Protein AF-A0A1W9P8K0-F1 (afdb_monomer_lite)

Radius of gyration: 17.68 Å; chains: 1; bounding box: 48×30×63 Å

pLDDT: mean 82.34, std 16.91, range [30.39, 98.0]

Structure (mmCIF, N/CA/C/O backbone):
data_AF-A0A1W9P8K0-F1
#
_entry.id   AF-A0A1W9P8K0-F1
#
loop_
_atom_site.group_PDB
_atom_site.id
_atom_site.type_symbol
_atom_site.label_atom_id
_atom_site.label_alt_id
_atom_site.label_comp_id
_atom_site.label_asym_id
_atom_site.label_entity_id
_atom_site.label_seq_id
_atom_site.pdbx_PDB_ins_code
_atom_site.Cartn_x
_atom_site.Cartn_y
_atom_site.Cartn_z
_atom_site.occupancy
_atom_site.B_iso_or_equiv
_atom_site.auth_seq_id
_atom_site.auth_comp_id
_atom_site.auth_asym_id
_atom_site.auth_atom_id
_atom_site.pdbx_PDB_model_num
ATOM 1 N N . MET A 1 1 ? -1.499 -8.054 -41.701 1.00 35.78 1 MET A N 1
ATOM 2 C CA . MET A 1 1 ? -2.252 -6.968 -41.041 1.00 35.78 1 MET A CA 1
ATOM 3 C C . MET A 1 1 ? -1.903 -6.996 -39.562 1.00 35.78 1 MET A C 1
ATOM 5 O O . MET A 1 1 ? -2.386 -7.859 -38.845 1.00 35.78 1 MET A O 1
ATOM 9 N N . MET A 1 2 ? -0.953 -6.156 -39.146 1.00 30.39 2 MET A N 1
ATOM 10 C CA . MET A 1 2 ? -0.572 -6.002 -37.741 1.00 30.39 2 MET A CA 1
ATOM 11 C C . MET A 1 2 ? -1.552 -5.022 -37.099 1.00 30.39 2 MET A C 1
ATOM 13 O O . MET A 1 2 ? -1.602 -3.865 -37.504 1.00 30.39 2 MET A O 1
ATOM 17 N N . ASN A 1 3 ? -2.334 -5.490 -36.126 1.00 34.88 3 ASN A N 1
ATOM 18 C CA . ASN A 1 3 ? -3.124 -4.609 -35.275 1.00 34.88 3 ASN A CA 1
ATOM 19 C C . ASN A 1 3 ? -2.162 -3.792 -34.412 1.00 34.88 3 ASN A C 1
ATOM 21 O O . ASN A 1 3 ? -1.546 -4.313 -33.480 1.00 34.88 3 ASN A O 1
ATOM 25 N N . SER A 1 4 ? -2.027 -2.513 -34.751 1.00 32.41 4 SER A N 1
ATOM 26 C CA . SER A 1 4 ? -1.471 -1.494 -33.876 1.00 32.41 4 SER A CA 1
ATOM 27 C C . SER A 1 4 ? -2.344 -1.418 -32.627 1.00 32.41 4 SER A C 1
ATOM 29 O O . SER A 1 4 ? -3.493 -0.979 -32.693 1.00 32.41 4 SER A O 1
ATOM 31 N N . LEU A 1 5 ? -1.813 -1.874 -31.495 1.00 36.78 5 LEU A N 1
ATOM 32 C CA . LEU A 1 5 ? -2.387 -1.591 -30.187 1.00 36.78 5 LEU A CA 1
ATOM 33 C C . LEU A 1 5 ? -2.334 -0.073 -29.992 1.00 36.78 5 LEU A C 1
ATOM 35 O O . LEU A 1 5 ? -1.270 0.490 -29.739 1.00 36.78 5 LEU A O 1
ATOM 39 N N . GLN A 1 6 ? -3.477 0.586 -30.174 1.00 34.09 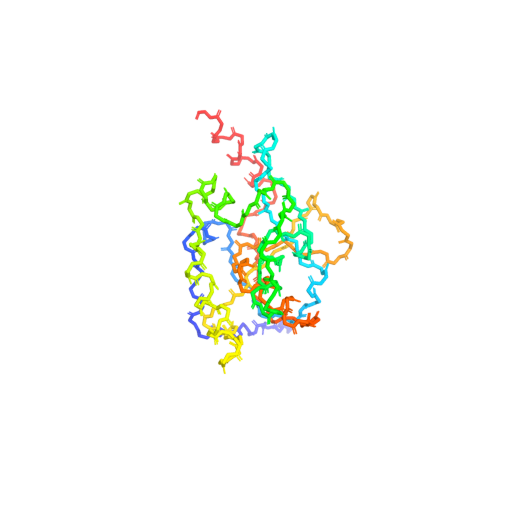6 GLN A N 1
ATOM 40 C CA . GLN A 1 6 ? -3.697 1.944 -29.697 1.00 34.09 6 GLN A CA 1
ATOM 41 C C . GLN A 1 6 ? -3.536 1.915 -28.177 1.00 34.09 6 GLN A C 1
ATOM 43 O O . GLN A 1 6 ? -4.393 1.403 -27.458 1.00 34.09 6 GLN A O 1
ATOM 48 N N . PHE A 1 7 ? -2.408 2.428 -27.696 1.00 37.12 7 PHE A N 1
ATOM 49 C CA . PHE A 1 7 ? -2.293 2.862 -26.316 1.00 37.12 7 PHE A CA 1
ATOM 50 C C . PHE A 1 7 ? -3.250 4.042 -26.159 1.00 37.12 7 PHE A C 1
ATOM 52 O O . PHE A 1 7 ? -3.018 5.114 -26.713 1.00 37.12 7 PHE A O 1
ATOM 59 N N . CYS A 1 8 ? -4.359 3.829 -25.456 1.00 35.19 8 CYS A N 1
ATOM 60 C CA . CYS A 1 8 ? -5.121 4.937 -24.905 1.00 35.19 8 CYS A CA 1
ATOM 61 C C . CYS A 1 8 ? -4.218 5.593 -23.857 1.00 35.19 8 CYS A C 1
ATOM 63 O O . CYS A 1 8 ? -4.071 5.070 -22.754 1.00 35.19 8 CYS A O 1
ATOM 65 N N . GLU A 1 9 ? -3.554 6.685 -24.227 1.00 40.19 9 GLU A N 1
ATOM 66 C CA . GLU A 1 9 ? -2.881 7.562 -23.275 1.00 40.19 9 GLU A CA 1
ATOM 67 C C . GLU A 1 9 ? -3.963 8.170 -22.371 1.00 40.19 9 GLU A C 1
ATOM 69 O O . GLU A 1 9 ? -4.639 9.130 -22.741 1.00 40.19 9 GLU A O 1
ATOM 74 N N . GLU A 1 10 ? -4.196 7.562 -21.203 1.00 49.88 10 GLU A N 1
ATOM 75 C CA . GLU A 1 10 ? -4.979 8.212 -20.153 1.00 49.88 10 GLU A CA 1
ATOM 76 C C . GLU A 1 10 ? -4.226 9.483 -19.717 1.00 49.88 10 GLU A C 1
ATOM 78 O O . GLU A 1 10 ? -3.020 9.426 -19.450 1.00 49.88 10 GLU A O 1
ATOM 83 N N . PRO A 1 11 ? -4.893 10.646 -19.669 1.00 43.72 11 PRO A N 1
ATOM 84 C CA . PRO A 1 11 ? -4.218 11.911 -19.435 1.00 43.72 11 PRO A CA 1
ATOM 85 C C . PRO A 1 11 ? -3.590 11.963 -18.034 1.00 43.72 11 PRO A C 1
ATOM 87 O O . PRO A 1 11 ? -4.268 11.810 -17.023 1.00 43.72 11 PRO A O 1
ATOM 90 N N . GLY A 1 12 ? -2.291 12.275 -17.989 1.00 52.12 12 GLY A N 1
ATOM 91 C CA . GLY A 1 12 ? -1.694 13.072 -16.911 1.00 52.12 12 GLY A CA 1
ATOM 92 C C . GLY A 1 12 ? -1.208 12.359 -15.648 1.00 52.12 12 GLY A C 1
ATOM 93 O O . GLY A 1 12 ? -0.924 13.041 -14.665 1.00 52.12 12 GLY A O 1
ATOM 94 N N . LEU A 1 13 ? -1.063 11.033 -15.629 1.00 67.94 13 LEU A N 1
ATOM 95 C CA . LEU A 1 13 ? -0.509 10.360 -14.453 1.00 67.94 13 LEU A CA 1
ATOM 96 C C . LEU A 1 13 ? 1.021 10.520 -14.371 1.00 67.94 13 LEU A C 1
ATOM 98 O O . LEU A 1 13 ? 1.787 9.722 -14.915 1.00 67.94 13 LEU A O 1
ATOM 102 N N . VAL A 1 14 ? 1.471 11.546 -13.649 1.00 76.88 14 VAL A N 1
ATOM 103 C CA . VAL A 1 14 ? 2.891 11.746 -13.341 1.00 76.88 14 VAL A CA 1
ATOM 104 C C . VAL A 1 14 ? 3.289 10.821 -12.194 1.00 76.88 14 VAL A C 1
ATOM 106 O O . VAL A 1 14 ? 2.796 10.943 -11.073 1.00 76.88 14 VAL A O 1
ATOM 109 N N . LEU A 1 15 ? 4.195 9.880 -12.467 1.00 87.12 15 LEU A N 1
ATOM 110 C CA . LEU A 1 15 ? 4.777 9.053 -11.414 1.00 87.12 15 LEU A CA 1
ATOM 111 C C . LEU A 1 15 ? 5.633 9.913 -10.476 1.00 87.12 15 LEU A C 1
ATOM 113 O O . LEU A 1 15 ? 6.416 10.729 -10.968 1.00 87.12 15 LEU A O 1
ATOM 117 N N . PRO A 1 16 ? 5.568 9.679 -9.152 1.00 86.44 16 PRO A N 1
ATOM 118 C CA . PRO A 1 16 ? 6.518 10.260 -8.217 1.00 86.44 16 PRO A CA 1
ATOM 119 C C . PRO A 1 16 ? 7.964 10.048 -8.675 1.00 86.44 16 PRO A C 1
ATOM 121 O O . PRO A 1 16 ? 8.318 8.968 -9.159 1.00 86.44 16 PRO A O 1
ATOM 124 N N . GLU A 1 17 ? 8.811 11.061 -8.495 1.00 87.56 17 GLU A N 1
ATOM 125 C CA . GLU A 1 17 ? 10.186 11.061 -9.008 1.00 87.56 1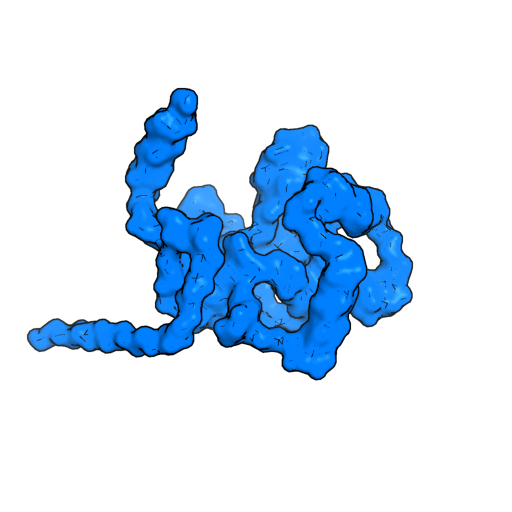7 GLU A CA 1
ATOM 126 C C . GLU A 1 17 ? 10.970 9.818 -8.557 1.00 87.56 17 GLU A C 1
ATOM 128 O O . GLU A 1 17 ? 11.598 9.147 -9.379 1.00 87.56 17 GLU A O 1
ATOM 133 N N . PHE A 1 18 ? 10.824 9.432 -7.285 1.00 87.62 18 PHE A N 1
ATOM 134 C CA . PHE A 1 18 ? 11.474 8.254 -6.704 1.00 87.62 18 PHE A CA 1
ATOM 135 C C . PHE A 1 18 ? 11.067 6.919 -7.352 1.00 87.62 18 PHE A C 1
ATOM 137 O O . PHE A 1 18 ? 11.799 5.939 -7.237 1.00 87.62 18 PHE A O 1
ATOM 144 N N . LEU A 1 19 ? 9.919 6.865 -8.036 1.00 90.69 19 LEU A N 1
ATOM 145 C CA . LEU A 1 19 ? 9.473 5.703 -8.813 1.00 90.69 19 LEU A CA 1
ATOM 146 C C . LEU A 1 19 ? 9.879 5.806 -10.280 1.00 90.69 19 LEU A C 1
ATOM 148 O O . LEU A 1 19 ? 10.160 4.793 -10.921 1.00 90.69 19 LEU A O 1
ATOM 152 N N . SER A 1 20 ? 9.915 7.024 -10.816 1.00 90.31 20 SER A N 1
ATOM 153 C CA . SER A 1 20 ? 10.147 7.286 -12.235 1.00 90.31 20 SER A CA 1
ATOM 154 C C . SER A 1 20 ? 11.518 6.812 -12.734 1.00 90.31 20 SER A C 1
ATOM 156 O O . SER A 1 20 ? 11.666 6.522 -13.921 1.00 90.31 20 SER A O 1
ATOM 158 N N . SER A 1 21 ? 12.518 6.687 -11.861 1.00 87.50 21 SER A N 1
ATOM 159 C CA . SER A 1 21 ? 13.857 6.204 -12.222 1.00 87.50 21 SER A CA 1
ATOM 160 C C . SER A 1 21 ? 13.871 4.720 -12.615 1.00 87.50 21 SER A C 1
ATOM 162 O O . SER A 1 21 ? 14.575 4.334 -13.550 1.00 87.50 21 SER A O 1
ATOM 164 N N . ASP A 1 22 ? 13.057 3.900 -11.949 1.00 88.94 22 ASP A N 1
ATOM 165 C CA . ASP A 1 22 ? 13.048 2.442 -12.103 1.00 88.94 22 ASP A CA 1
ATOM 166 C C . ASP A 1 22 ? 11.810 1.916 -12.838 1.00 88.94 22 ASP A C 1
ATOM 168 O O . ASP A 1 22 ? 11.853 0.824 -13.423 1.00 88.94 22 ASP A O 1
ATOM 172 N N . PHE A 1 23 ? 10.716 2.679 -12.828 1.00 93.94 23 PHE A N 1
ATOM 173 C CA . PHE A 1 23 ? 9.406 2.233 -13.281 1.00 93.94 23 PHE A CA 1
ATOM 174 C C . PHE A 1 23 ? 8.776 3.144 -14.332 1.00 93.94 23 PHE A C 1
ATOM 176 O O . PHE A 1 23 ? 9.040 4.343 -14.403 1.00 93.94 23 PHE A O 1
ATOM 183 N N . TYR A 1 24 ? 7.892 2.552 -15.130 1.00 93.38 24 TYR A N 1
ATOM 184 C CA . TYR A 1 24 ? 6.870 3.256 -15.897 1.00 93.38 24 TYR A CA 1
ATOM 185 C C . TYR A 1 24 ? 5.484 2.728 -15.511 1.00 93.38 24 TYR A C 1
ATOM 187 O O . TYR A 1 24 ? 5.345 1.589 -15.051 1.00 93.38 24 TYR A O 1
ATOM 195 N N . PHE A 1 25 ? 4.472 3.577 -15.670 1.00 93.94 25 PHE A N 1
ATOM 196 C CA . PHE A 1 25 ? 3.079 3.216 -15.444 1.00 93.94 25 PHE A CA 1
ATOM 197 C C . PHE A 1 25 ? 2.558 2.390 -16.623 1.00 93.94 25 PHE A C 1
ATOM 199 O O . PHE A 1 25 ? 2.833 2.719 -17.772 1.00 93.94 25 PHE A O 1
ATOM 206 N N . ASP A 1 26 ? 1.830 1.316 -16.329 1.00 93.88 26 ASP A N 1
ATOM 207 C CA . ASP A 1 26 ? 1.230 0.428 -17.329 1.00 93.88 26 ASP A CA 1
ATOM 208 C C . ASP A 1 26 ? -0.270 0.703 -17.471 1.00 93.88 26 ASP A C 1
ATOM 210 O O . ASP A 1 26 ? -0.740 1.072 -18.539 1.00 93.88 26 ASP A O 1
ATOM 214 N N . GLN A 1 27 ? -1.030 0.510 -16.390 1.00 94.38 27 GLN A N 1
ATOM 215 C CA . GLN A 1 27 ? -2.493 0.596 -16.402 1.00 94.38 27 GLN A CA 1
ATOM 216 C C . GLN A 1 27 ? -3.071 0.581 -14.985 1.00 94.38 27 GLN A C 1
ATOM 218 O O . GLN A 1 27 ? -2.413 0.147 -14.034 1.00 94.38 27 GLN A O 1
ATOM 223 N N . PHE A 1 28 ? -4.344 0.952 -14.858 1.00 96.31 28 PHE A N 1
ATOM 224 C CA . PHE A 1 28 ? -5.121 0.719 -13.647 1.00 96.31 28 PHE A CA 1
ATOM 225 C C . PHE A 1 28 ? -5.836 -0.628 -13.670 1.00 96.31 28 PHE A C 1
ATOM 227 O O . PHE A 1 28 ? -6.549 -0.943 -14.619 1.00 96.31 28 PHE A O 1
ATOM 234 N N . ILE A 1 29 ? -5.744 -1.385 -12.577 1.00 96.44 29 ILE A N 1
ATOM 235 C CA . ILE A 1 29 ? -6.521 -2.619 -12.396 1.00 96.44 29 ILE A CA 1
ATOM 236 C C . ILE A 1 29 ? -7.136 -2.686 -11.001 1.00 96.44 29 ILE A C 1
ATOM 238 O O . ILE A 1 29 ? -6.668 -2.043 -10.065 1.00 96.44 29 ILE A O 1
ATOM 242 N N . THR A 1 30 ? -8.163 -3.516 -10.842 1.00 97.62 30 THR A N 1
ATOM 243 C CA . THR A 1 30 ? -8.703 -3.868 -9.526 1.00 97.62 30 THR A CA 1
ATOM 244 C C . THR A 1 30 ? -8.038 -5.142 -9.013 1.00 97.62 30 THR A C 1
ATOM 246 O O . THR A 1 30 ? -8.019 -6.160 -9.703 1.00 97.62 30 THR A O 1
ATOM 249 N N . VAL A 1 31 ? -7.522 -5.106 -7.785 1.00 96.56 31 VAL A N 1
ATOM 250 C CA . VAL A 1 31 ? -6.851 -6.242 -7.131 1.00 96.56 31 VAL A CA 1
ATOM 251 C C . VAL A 1 31 ? -7.457 -6.533 -5.767 1.00 96.56 31 VAL A C 1
ATOM 253 O O . VAL A 1 31 ? -7.958 -5.628 -5.103 1.00 96.56 31 VAL A O 1
ATOM 256 N N . ASN A 1 32 ? -7.375 -7.790 -5.323 1.00 97.38 32 ASN A N 1
ATOM 257 C CA . ASN A 1 32 ? -7.710 -8.140 -3.945 1.00 97.38 32 ASN A CA 1
ATOM 258 C C . ASN A 1 32 ? -6.645 -7.575 -2.996 1.00 97.38 32 ASN A C 1
ATOM 260 O O . ASN A 1 32 ? -5.450 -7.809 -3.196 1.00 97.38 32 ASN A O 1
ATOM 264 N N . ILE A 1 33 ? -7.076 -6.907 -1.926 1.00 97.31 33 ILE A N 1
ATOM 265 C CA . ILE A 1 33 ? -6.178 -6.313 -0.923 1.00 97.31 33 ILE A CA 1
ATOM 266 C C . ILE A 1 33 ? -5.288 -7.377 -0.257 1.00 97.31 33 ILE A C 1
ATOM 268 O O . ILE A 1 33 ? -4.124 -7.119 0.032 1.00 97.31 33 ILE A O 1
ATOM 272 N N . GLU A 1 34 ? -5.777 -8.610 -0.095 1.00 94.81 34 GLU A N 1
ATOM 273 C CA . GLU A 1 34 ? -5.003 -9.745 0.446 1.00 94.81 34 GLU A CA 1
ATOM 274 C C . GLU A 1 34 ? -3.735 -10.085 -0.355 1.00 94.81 34 GLU A C 1
ATOM 276 O O . GLU A 1 34 ? -2.821 -10.729 0.161 1.00 94.81 34 GLU A O 1
ATOM 281 N N . LYS A 1 35 ? -3.682 -9.680 -1.629 1.00 95.25 35 LYS A N 1
ATOM 282 C CA . LYS A 1 35 ? -2.539 -9.907 -2.515 1.00 95.25 35 LYS A CA 1
ATOM 283 C C . LYS A 1 35 ? -1.533 -8.760 -2.476 1.00 95.25 35 LYS A C 1
ATOM 285 O O . LYS A 1 35 ? -0.509 -8.860 -3.149 1.00 95.25 35 LYS A O 1
ATOM 290 N N . LEU A 1 36 ? -1.802 -7.699 -1.714 1.00 96.69 36 LEU A N 1
ATOM 291 C CA . LEU A 1 36 ? -0.949 -6.521 -1.612 1.00 96.69 36 LEU A CA 1
ATOM 292 C C . LEU A 1 36 ? -0.006 -6.623 -0.413 1.00 96.69 36 LEU A C 1
ATOM 294 O O . LEU A 1 36 ? -0.427 -6.814 0.731 1.00 96.69 36 LEU A O 1
ATOM 298 N N . TYR A 1 37 ? 1.286 -6.487 -0.701 1.00 95.50 37 TYR A N 1
ATOM 299 C CA . TYR A 1 37 ? 2.371 -6.617 0.262 1.00 95.50 37 TYR A CA 1
ATOM 300 C C . TYR A 1 37 ? 3.151 -5.315 0.365 1.00 95.50 37 TYR A C 1
ATOM 302 O O . TYR A 1 37 ? 3.517 -4.708 -0.636 1.00 95.50 37 TYR A O 1
ATOM 310 N N . VAL A 1 38 ? 3.446 -4.913 1.592 1.00 92.88 38 VAL A N 1
ATOM 311 C CA . VAL A 1 38 ? 4.144 -3.671 1.915 1.00 92.88 38 VAL A CA 1
ATOM 312 C C . VAL A 1 38 ? 5.526 -4.000 2.454 1.00 92.88 38 VAL A C 1
ATOM 314 O O . VAL A 1 38 ? 5.653 -4.848 3.337 1.00 92.88 38 VAL A O 1
ATOM 317 N N . GLY A 1 39 ? 6.552 -3.338 1.919 1.00 89.88 39 GLY A N 1
ATOM 318 C CA . GLY A 1 39 ? 7.903 -3.383 2.468 1.00 89.88 39 GLY A CA 1
ATOM 319 C C . GLY A 1 39 ? 8.021 -2.472 3.689 1.00 89.88 39 GLY A C 1
ATOM 320 O O . GLY A 1 39 ? 7.765 -1.279 3.585 1.00 89.88 39 GLY A O 1
ATOM 321 N N . LEU A 1 40 ? 8.421 -3.023 4.832 1.00 84.62 40 LEU A N 1
ATOM 322 C CA . LEU A 1 40 ? 8.679 -2.300 6.077 1.00 84.62 40 LEU A CA 1
ATOM 323 C C . LEU A 1 40 ? 10.109 -2.551 6.540 1.00 84.62 40 LEU A C 1
ATOM 325 O O . LEU A 1 40 ? 10.623 -3.661 6.402 1.00 84.62 40 LEU A O 1
ATOM 329 N N . LEU A 1 41 ? 10.741 -1.534 7.120 1.00 82.44 41 LEU A N 1
ATOM 330 C CA . LEU A 1 41 ? 12.044 -1.691 7.748 1.00 82.44 41 LEU A CA 1
ATOM 331 C C . LEU A 1 41 ? 11.880 -2.420 9.087 1.00 82.44 41 LEU A C 1
ATOM 333 O O . LEU A 1 41 ? 11.151 -1.970 9.967 1.00 82.44 41 LEU A O 1
ATOM 337 N N . SER A 1 42 ? 12.541 -3.562 9.226 1.00 78.81 42 SER A N 1
ATOM 338 C CA . SER A 1 42 ? 12.572 -4.340 10.460 1.00 78.81 42 SER A CA 1
ATOM 339 C C . SER A 1 42 ? 13.285 -3.570 11.568 1.00 78.81 42 SER A C 1
ATOM 341 O O . SER A 1 42 ? 14.435 -3.161 11.403 1.00 78.81 42 SER A O 1
ATOM 343 N N . ALA A 1 43 ? 12.629 -3.424 12.719 1.00 71.88 43 ALA A N 1
ATOM 344 C CA . ALA A 1 43 ? 13.222 -2.783 13.889 1.00 71.88 43 ALA A CA 1
ATOM 345 C C . ALA A 1 43 ? 14.388 -3.590 14.491 1.00 71.88 43 ALA A C 1
ATOM 347 O O . ALA A 1 43 ? 15.247 -3.006 15.143 1.00 71.88 43 ALA A O 1
ATOM 348 N N . SER A 1 44 ? 14.429 -4.914 14.286 1.00 76.62 44 SER A N 1
ATOM 349 C CA . SER A 1 44 ? 15.441 -5.782 14.900 1.00 76.62 44 SER A CA 1
ATOM 350 C C . SER A 1 44 ? 16.747 -5.851 14.112 1.00 76.62 44 SER A C 1
ATOM 352 O O . SER A 1 44 ? 17.811 -5.953 14.711 1.00 76.62 44 SER A O 1
ATOM 354 N N . ASP A 1 45 ? 16.680 -5.843 12.778 1.00 79.31 45 ASP A N 1
ATOM 355 C CA . ASP A 1 45 ? 17.852 -6.081 11.921 1.00 79.31 45 ASP A CA 1
ATOM 356 C C . ASP A 1 45 ? 17.999 -5.096 10.752 1.00 79.31 45 ASP A C 1
ATOM 358 O O . ASP A 1 45 ? 18.883 -5.273 9.913 1.00 79.31 45 ASP A O 1
ATOM 362 N N . GLY A 1 46 ? 17.149 -4.066 10.674 1.00 77.81 46 GLY A N 1
ATOM 363 C CA . GLY A 1 46 ? 17.228 -3.017 9.654 1.00 77.81 46 GLY A CA 1
ATOM 364 C C . GLY A 1 46 ? 16.982 -3.508 8.226 1.00 77.81 46 GLY A C 1
ATOM 365 O O . GLY A 1 46 ? 17.253 -2.784 7.269 1.00 77.81 46 GLY A O 1
ATOM 366 N N . LYS A 1 47 ? 16.492 -4.739 8.038 1.00 85.06 47 LYS A N 1
ATOM 367 C CA . LYS A 1 47 ? 16.189 -5.277 6.708 1.00 85.06 47 LYS A CA 1
ATOM 368 C C . LYS A 1 47 ? 14.759 -4.965 6.306 1.00 85.06 47 LYS A C 1
ATOM 370 O O . LYS A 1 47 ? 13.855 -4.924 7.135 1.00 85.06 47 LYS A O 1
ATOM 375 N N . VAL A 1 48 ? 14.534 -4.802 5.004 1.00 85.50 48 VAL A N 1
ATOM 376 C CA . VAL A 1 48 ? 13.178 -4.645 4.468 1.00 85.50 48 VAL A CA 1
ATOM 377 C C . VAL A 1 48 ? 12.465 -5.996 4.479 1.00 85.50 48 VAL A C 1
ATOM 379 O O . VAL A 1 48 ? 12.847 -6.921 3.759 1.00 85.50 48 VAL A O 1
ATOM 382 N N . MET A 1 49 ? 11.397 -6.091 5.263 1.00 86.62 49 MET A N 1
ATOM 383 C CA . MET A 1 49 ? 10.478 -7.221 5.298 1.00 86.62 49 MET A CA 1
ATOM 384 C C . MET A 1 49 ? 9.207 -6.871 4.545 1.00 86.62 49 MET A C 1
ATOM 386 O O . MET A 1 49 ? 8.648 -5.797 4.729 1.00 86.62 49 MET A O 1
ATOM 390 N N . TYR A 1 50 ? 8.717 -7.790 3.720 1.00 89.88 50 TYR A N 1
ATOM 391 C CA . TYR A 1 50 ? 7.465 -7.579 3.008 1.00 89.88 50 TYR A CA 1
ATOM 392 C C . TYR A 1 50 ? 6.338 -8.365 3.661 1.00 89.88 50 TYR A C 1
ATOM 394 O O . TYR A 1 50 ? 6.399 -9.596 3.723 1.00 89.88 50 TYR A O 1
ATOM 402 N N . LEU A 1 51 ? 5.298 -7.661 4.092 1.00 91.06 51 LEU A N 1
ATOM 403 C CA . LEU A 1 51 ? 4.180 -8.229 4.838 1.00 91.06 51 LEU A CA 1
ATOM 404 C C . LEU A 1 51 ? 2.843 -7.885 4.167 1.00 91.06 51 LEU A C 1
ATOM 406 O O . LEU A 1 51 ? 2.733 -6.823 3.554 1.00 91.06 51 LEU A O 1
ATOM 410 N N . PRO A 1 52 ? 1.812 -8.744 4.286 1.00 93.06 52 PRO A N 1
ATOM 411 C CA . PRO A 1 52 ? 0.450 -8.371 3.915 1.00 93.06 52 PRO A CA 1
ATOM 412 C C . PRO A 1 52 ? 0.015 -7.121 4.682 1.00 93.06 52 PRO A C 1
ATOM 414 O O . PRO A 1 52 ? 0.339 -7.005 5.867 1.00 93.06 52 PRO A O 1
ATOM 417 N N . ILE A 1 53 ? -0.771 -6.237 4.057 1.00 92.69 53 ILE A N 1
ATOM 418 C CA . ILE A 1 53 ? -1.183 -4.966 4.684 1.00 92.69 53 ILE A CA 1
ATOM 419 C C . ILE A 1 53 ? -1.813 -5.151 6.074 1.00 92.69 53 ILE A C 1
ATOM 421 O O . ILE A 1 53 ? -1.502 -4.400 6.995 1.00 92.69 53 ILE A O 1
ATOM 425 N N . PHE A 1 54 ? -2.613 -6.202 6.269 1.00 90.56 54 PHE A N 1
ATOM 426 C CA . PHE A 1 54 ? -3.293 -6.505 7.535 1.00 90.56 54 PHE A CA 1
ATOM 427 C C . PHE A 1 54 ? -2.353 -6.818 8.709 1.00 90.56 54 PHE A C 1
ATOM 429 O O . PHE A 1 54 ? -2.806 -6.901 9.845 1.00 90.56 54 PHE A O 1
ATOM 436 N N . LYS A 1 55 ? -1.063 -7.042 8.436 1.00 88.69 55 LYS A N 1
ATOM 437 C CA . LYS A 1 55 ? -0.016 -7.290 9.437 1.00 88.69 55 LYS A CA 1
ATOM 438 C C . LYS A 1 55 ? 0.907 -6.083 9.626 1.00 88.69 55 LYS A C 1
ATOM 440 O O . LYS A 1 55 ? 1.986 -6.222 10.194 1.00 88.69 55 LYS A O 1
ATOM 445 N N . THR A 1 56 ? 0.545 -4.927 9.071 1.00 88.00 56 THR A N 1
ATOM 446 C CA . THR A 1 56 ? 1.382 -3.724 9.116 1.00 88.00 56 THR A CA 1
ATOM 447 C C . THR A 1 56 ? 0.955 -2.790 10.239 1.00 88.00 56 THR A C 1
ATOM 449 O O . THR A 1 56 ? -0.231 -2.748 10.583 1.00 88.00 56 THR A O 1
ATOM 452 N N . PRO A 1 57 ? 1.883 -1.963 10.754 1.00 86.69 57 PRO A N 1
ATOM 453 C CA . PRO A 1 57 ? 1.533 -0.977 11.754 1.00 86.69 57 PRO A CA 1
ATOM 454 C C . PRO A 1 57 ? 0.460 0.018 11.330 1.00 86.69 57 PRO A C 1
ATOM 456 O O . PRO A 1 57 ? -0.455 0.315 12.094 1.00 86.69 57 PRO A O 1
ATOM 459 N N . HIS A 1 58 ? 0.530 0.451 10.074 1.00 89.50 58 HIS A N 1
ATOM 460 C CA . HIS A 1 58 ? -0.429 1.363 9.469 1.00 89.50 58 HIS A CA 1
ATOM 461 C C . HIS A 1 58 ? -1.867 0.838 9.539 1.00 89.50 58 HIS A C 1
ATOM 463 O O . HIS A 1 58 ? -2.779 1.586 9.878 1.00 89.50 58 HIS A O 1
ATOM 469 N N . TYR A 1 59 ? -2.079 -0.450 9.244 1.00 92.06 59 TYR A N 1
ATOM 470 C CA . TYR A 1 59 ? -3.412 -1.054 9.287 1.00 92.06 59 TYR A CA 1
ATOM 471 C C . TYR A 1 59 ? -3.972 -1.099 10.708 1.00 92.06 59 TYR A C 1
ATOM 473 O O . TYR A 1 59 ? -5.133 -0.758 10.915 1.00 92.06 59 TYR A O 1
ATOM 481 N N . HIS A 1 60 ? -3.158 -1.505 11.686 1.00 88.31 60 HIS A N 1
ATOM 482 C CA . HIS A 1 60 ? -3.598 -1.561 13.080 1.00 88.31 60 HIS A CA 1
ATOM 483 C C . HIS A 1 60 ? -3.950 -0.176 13.618 1.00 88.31 60 HIS A C 1
ATOM 485 O O . HIS A 1 60 ? -4.987 -0.024 14.261 1.00 88.31 60 HIS A O 1
ATOM 491 N N . PHE A 1 61 ? -3.135 0.829 13.295 1.00 89.00 61 PHE A N 1
ATOM 492 C CA . PHE A 1 61 ? -3.426 2.212 13.646 1.00 89.00 61 PHE A CA 1
ATOM 493 C C . PHE A 1 61 ? -4.748 2.687 13.027 1.00 89.00 61 PHE A C 1
ATOM 495 O O . PHE A 1 61 ? -5.654 3.082 13.757 1.00 89.00 61 PHE A O 1
ATOM 502 N N . ALA A 1 62 ? -4.899 2.557 11.703 1.00 91.88 62 ALA A N 1
ATOM 503 C CA . ALA A 1 62 ? -6.114 2.975 11.005 1.00 91.88 62 ALA A CA 1
ATOM 504 C C . ALA A 1 62 ? -7.361 2.254 11.538 1.00 91.88 62 ALA A C 1
ATOM 506 O O . ALA A 1 62 ? -8.392 2.881 11.768 1.00 91.88 62 ALA A O 1
ATOM 507 N N . LYS A 1 63 ? -7.264 0.945 11.798 1.00 92.00 63 LYS A N 1
ATOM 508 C CA . LYS A 1 63 ? -8.366 0.158 12.357 1.00 92.00 63 LYS A CA 1
ATOM 509 C C . LYS A 1 63 ? -8.794 0.667 13.731 1.00 92.00 63 LYS A C 1
ATOM 511 O O . LYS A 1 63 ? -9.991 0.831 13.942 1.00 92.00 63 LYS A O 1
ATOM 516 N N . ASN A 1 64 ? -7.843 0.930 14.627 1.00 87.88 64 ASN A N 1
ATOM 517 C CA . ASN A 1 64 ? -8.138 1.431 15.970 1.00 87.88 64 ASN A CA 1
ATOM 518 C C . ASN A 1 64 ? -8.765 2.830 15.924 1.00 87.88 64 ASN A C 1
ATOM 520 O O . ASN A 1 64 ? -9.772 3.057 16.594 1.00 87.88 64 ASN A O 1
ATOM 524 N N . ALA A 1 65 ? -8.219 3.723 15.091 1.00 88.25 65 ALA A N 1
ATOM 525 C CA . ALA A 1 65 ? -8.755 5.067 14.886 1.00 88.25 65 ALA A CA 1
ATOM 526 C C . ALA A 1 65 ? -10.204 5.031 14.366 1.00 88.25 65 ALA A C 1
ATOM 528 O O . ALA A 1 65 ? -11.069 5.727 14.891 1.00 88.25 65 ALA A O 1
ATOM 529 N N . ILE A 1 66 ? -10.500 4.159 13.396 1.00 90.44 66 ILE A N 1
ATOM 530 C CA . ILE A 1 66 ? -11.853 3.996 12.840 1.00 90.44 66 ILE A CA 1
ATOM 531 C C . ILE A 1 66 ? -12.822 3.394 13.868 1.00 90.44 66 ILE A C 1
ATOM 533 O O . ILE A 1 66 ? -13.978 3.810 13.937 1.00 90.44 66 ILE A O 1
ATOM 537 N N . SER A 1 67 ? -12.383 2.411 14.659 1.00 86.50 67 SER A N 1
ATOM 538 C CA . SER A 1 67 ? -13.247 1.719 15.623 1.00 86.50 67 SER A CA 1
ATOM 539 C C . SER A 1 67 ? -13.391 2.436 16.971 1.00 86.50 67 SER A C 1
ATOM 541 O O . SER A 1 67 ? -14.054 1.900 17.856 1.00 86.50 67 SER A O 1
ATOM 543 N N . GLY A 1 68 ? -12.744 3.593 17.168 1.00 74.06 68 GLY A N 1
ATOM 544 C CA . GLY A 1 68 ? -12.707 4.301 18.455 1.00 74.06 68 GLY A CA 1
ATOM 545 C C . GLY A 1 68 ? -11.986 3.526 19.567 1.00 74.06 68 GLY A C 1
ATOM 546 O O . GLY A 1 68 ? -12.247 3.744 20.748 1.00 74.06 68 GLY A O 1
ATOM 547 N N . GLY A 1 69 ? -11.120 2.577 19.197 1.00 65.50 69 GLY A N 1
ATOM 548 C CA . GLY A 1 69 ? -10.359 1.765 20.145 1.00 65.50 69 GLY A CA 1
ATOM 549 C C . GLY A 1 69 ? -9.096 2.486 20.612 1.00 65.50 69 GLY A C 1
ATOM 550 O O . GLY A 1 69 ? -8.507 3.263 19.865 1.00 65.50 69 GLY A O 1
ATOM 551 N N . ALA A 1 70 ? -8.641 2.198 21.833 1.00 58.72 70 ALA A N 1
ATOM 552 C CA . ALA A 1 70 ? -7.348 2.691 22.300 1.00 58.72 70 ALA A CA 1
ATOM 553 C C . ALA A 1 70 ? -6.211 2.136 21.422 1.00 58.72 70 ALA A C 1
ATOM 555 O O . ALA A 1 70 ? -6.214 0.956 21.056 1.00 58.72 70 ALA A O 1
ATOM 556 N N . ALA A 1 71 ? -5.229 2.979 21.094 1.00 57.81 71 ALA A N 1
ATOM 557 C CA . ALA A 1 71 ? -4.033 2.559 20.375 1.00 57.81 71 ALA A CA 1
ATOM 558 C C . ALA A 1 71 ? -3.252 1.538 21.223 1.00 57.81 71 ALA A C 1
ATOM 560 O O . ALA A 1 71 ? -2.635 1.885 22.225 1.00 57.81 71 ALA A O 1
ATOM 561 N N . GLY A 1 72 ? -3.333 0.261 20.851 1.00 57.16 72 GLY A N 1
ATOM 562 C CA . GLY A 1 72 ? -2.554 -0.814 21.463 1.00 57.16 72 GLY A CA 1
ATOM 563 C C . GLY A 1 72 ? -1.169 -0.973 20.827 1.00 57.16 72 GLY A C 1
ATOM 564 O O . GLY A 1 72 ? -0.905 -0.372 19.781 1.00 57.16 72 GLY A O 1
ATOM 565 N N . PRO A 1 73 ? -0.303 -1.822 21.411 1.00 56.75 73 PRO A N 1
ATOM 566 C CA . PRO A 1 73 ? 0.987 -2.151 20.826 1.00 56.75 73 PRO A CA 1
ATOM 567 C C . PRO A 1 73 ? 0.799 -2.690 19.409 1.00 56.75 73 PRO A C 1
ATOM 569 O O . PRO A 1 73 ? -0.069 -3.522 19.125 1.00 56.75 73 PRO A O 1
ATOM 572 N N . ILE A 1 74 ? 1.630 -2.187 18.512 1.00 65.94 74 ILE A N 1
ATOM 573 C CA . ILE A 1 74 ? 1.604 -2.499 17.095 1.00 65.94 74 ILE A CA 1
ATOM 574 C C . ILE A 1 74 ? 2.794 -3.422 16.80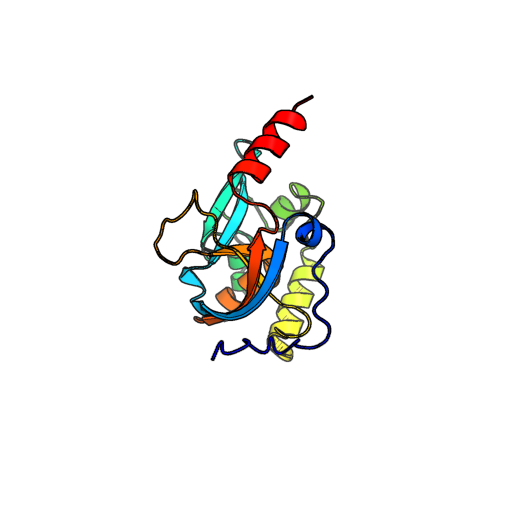7 1.00 65.94 74 ILE A C 1
ATOM 576 O O . ILE A 1 74 ? 3.775 -3.389 17.534 1.00 65.94 74 ILE A O 1
ATOM 580 N N . THR A 1 75 ? 2.739 -4.306 15.807 1.00 60.84 75 THR A N 1
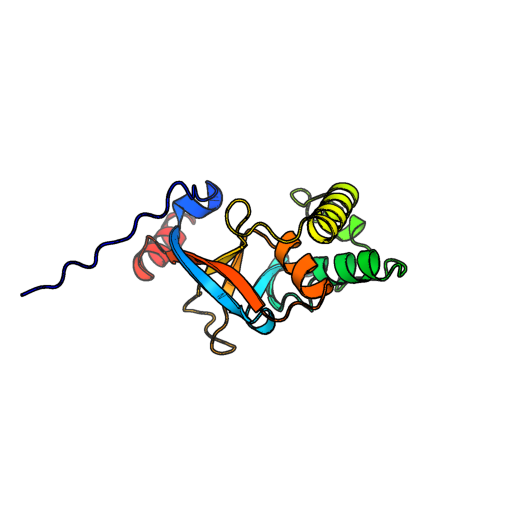ATOM 581 C CA . THR A 1 75 ? 3.784 -5.329 15.589 1.00 60.84 75 THR A CA 1
ATOM 582 C C . THR A 1 75 ? 5.209 -4.747 15.612 1.00 60.84 75 THR A C 1
ATOM 584 O O . THR A 1 75 ? 5.641 -4.130 14.642 1.00 60.84 75 THR A O 1
ATOM 587 N N . GLY A 1 76 ? 5.932 -4.970 16.717 1.00 59.00 76 GLY A N 1
ATOM 588 C CA . GLY A 1 76 ? 7.302 -4.490 16.936 1.00 59.00 76 GLY A CA 1
ATOM 589 C C . GLY A 1 76 ? 7.458 -3.046 17.445 1.00 59.00 76 GLY A C 1
ATOM 590 O O . GLY A 1 76 ? 8.600 -2.611 17.570 1.00 59.00 76 GLY A O 1
ATOM 591 N N . TYR A 1 77 ? 6.369 -2.324 17.740 1.00 63.09 77 TYR A N 1
ATOM 592 C CA . TYR A 1 77 ? 6.370 -0.922 18.189 1.00 63.09 77 TYR A CA 1
ATOM 593 C C . TYR A 1 77 ? 5.358 -0.685 19.318 1.00 63.09 77 TYR A C 1
ATOM 595 O O . TYR A 1 77 ? 4.264 -1.251 19.326 1.00 63.09 77 TYR A O 1
ATOM 603 N N . GLU A 1 78 ? 5.690 0.199 20.255 1.00 65.38 78 GLU A N 1
ATOM 604 C CA . GLU A 1 78 ? 4.810 0.506 21.397 1.00 65.38 78 GLU A CA 1
ATOM 605 C C . GLU A 1 78 ? 3.583 1.334 20.985 1.00 65.38 78 GLU A C 1
ATOM 607 O O . GLU A 1 78 ? 2.507 1.192 21.559 1.00 65.38 78 GLU A O 1
ATOM 612 N N . SER A 1 79 ? 3.735 2.179 19.962 1.00 70.12 79 SER A N 1
ATOM 613 C CA . SER A 1 79 ? 2.689 3.045 19.409 1.00 70.12 79 SER A CA 1
ATOM 614 C C . SER A 1 79 ? 3.007 3.426 17.959 1.00 70.12 79 SER A C 1
ATOM 616 O O . SER A 1 79 ? 4.124 3.213 17.478 1.00 70.12 79 SER A O 1
ATOM 618 N N . TYR A 1 80 ? 2.050 4.036 17.249 1.00 73.00 80 TYR A N 1
ATOM 619 C CA . TYR A 1 80 ? 2.333 4.617 15.930 1.00 73.00 80 TYR A CA 1
ATOM 620 C C . TYR A 1 80 ? 3.326 5.784 16.027 1.00 73.00 80 TYR A C 1
ATOM 622 O O . TYR A 1 80 ? 4.178 5.935 15.158 1.00 73.00 80 TYR A O 1
ATOM 630 N N . LYS A 1 81 ? 3.311 6.535 17.134 1.00 73.75 81 LYS A N 1
ATOM 631 C CA . LYS A 1 81 ? 4.314 7.562 17.430 1.00 73.75 81 LYS A CA 1
ATOM 632 C C . LYS A 1 81 ? 5.736 6.994 17.540 1.00 73.75 81 LYS A C 1
ATOM 634 O O . LYS A 1 81 ? 6.660 7.583 16.985 1.00 73.75 81 LYS A O 1
ATOM 639 N N . ASP A 1 82 ? 5.923 5.839 18.188 1.00 73.31 82 ASP A N 1
ATOM 640 C CA . ASP A 1 82 ? 7.220 5.130 18.227 1.00 73.31 82 ASP A CA 1
ATOM 641 C C . ASP A 1 82 ? 7.641 4.654 16.823 1.00 73.31 82 ASP A C 1
ATOM 643 O O . ASP A 1 82 ? 8.795 4.823 16.418 1.00 73.31 82 ASP A O 1
ATOM 647 N N . TYR A 1 83 ? 6.690 4.151 16.028 1.00 75.00 83 TYR A N 1
ATOM 648 C CA . TYR A 1 83 ? 6.930 3.818 14.622 1.00 75.00 83 TYR A CA 1
ATOM 649 C C . TYR A 1 83 ? 7.383 5.039 13.802 1.00 75.00 83 TYR A C 1
ATOM 651 O O . TYR A 1 83 ? 8.420 4.972 13.137 1.00 75.00 83 TYR A O 1
ATOM 659 N N . ALA A 1 84 ? 6.654 6.155 13.869 1.00 75.44 84 ALA A N 1
ATOM 660 C CA . ALA A 1 84 ? 6.959 7.382 13.137 1.00 75.44 84 ALA A CA 1
ATOM 661 C C . ALA A 1 84 ? 8.303 7.986 13.576 1.00 75.44 84 ALA A C 1
ATOM 663 O O . ALA A 1 84 ? 9.111 8.383 12.739 1.00 75.44 84 ALA A O 1
ATOM 664 N N . TYR A 1 85 ? 8.607 7.966 14.877 1.00 75.12 85 TYR A N 1
ATOM 665 C CA . TYR A 1 85 ? 9.885 8.445 15.407 1.00 75.12 85 TYR A CA 1
ATOM 666 C C . TYR A 1 85 ? 11.085 7.658 14.859 1.00 75.12 85 TYR A C 1
ATOM 668 O O . TYR A 1 85 ? 12.099 8.245 14.467 1.00 75.12 85 TYR A O 1
ATOM 676 N N . ARG A 1 86 ? 10.972 6.325 14.796 1.00 71.19 86 ARG A N 1
ATOM 677 C CA . ARG A 1 86 ? 12.025 5.450 14.249 1.00 71.19 86 ARG A CA 1
ATOM 678 C C . ARG A 1 86 ? 12.114 5.510 12.725 1.00 71.19 86 ARG A C 1
ATOM 680 O O . ARG A 1 86 ? 13.160 5.191 12.167 1.00 71.19 86 ARG A O 1
ATOM 687 N N . ASN A 1 87 ? 11.050 5.952 12.058 1.00 70.50 87 ASN A N 1
ATOM 688 C CA . ASN A 1 87 ? 10.969 6.101 10.611 1.00 70.50 87 ASN A CA 1
ATOM 689 C C . ASN A 1 87 ? 10.716 7.576 10.256 1.00 70.50 87 ASN A C 1
ATOM 691 O O . ASN A 1 87 ? 9.667 7.910 9.721 1.00 70.50 87 ASN A O 1
ATOM 695 N N . ARG A 1 88 ? 11.685 8.461 10.539 1.00 58.75 88 ARG A N 1
ATOM 696 C CA . ARG A 1 88 ? 11.565 9.941 10.479 1.00 58.75 88 ARG A CA 1
ATOM 697 C C . ARG A 1 88 ? 11.040 10.559 9.169 1.00 58.75 88 ARG A C 1
ATOM 699 O O . ARG A 1 88 ? 10.772 11.751 9.141 1.00 58.75 88 ARG A O 1
ATOM 706 N N . HIS A 1 89 ? 10.917 9.784 8.095 1.00 63.72 89 HIS A N 1
ATOM 707 C CA . HIS A 1 89 ? 10.333 10.212 6.818 1.00 63.72 89 HIS A CA 1
ATOM 708 C C . HIS A 1 89 ? 8.841 9.856 6.676 1.00 63.72 89 HIS A C 1
ATOM 710 O O . HIS A 1 89 ? 8.291 9.977 5.585 1.00 63.72 89 HIS A O 1
ATOM 716 N N . MET A 1 90 ? 8.203 9.351 7.734 1.00 67.88 90 MET A N 1
ATOM 717 C CA . MET A 1 90 ? 6.816 8.887 7.705 1.00 67.88 90 MET A CA 1
ATOM 718 C C . MET A 1 90 ? 5.832 9.979 8.128 1.00 67.88 90 MET A C 1
ATOM 720 O O . MET A 1 90 ? 6.153 10.845 8.935 1.00 67.88 90 MET A O 1
ATOM 724 N N . CYS A 1 91 ? 4.617 9.865 7.589 1.00 75.75 91 CYS A N 1
ATOM 725 C CA . CYS A 1 91 ? 3.441 10.660 7.933 1.00 75.75 91 CYS A CA 1
ATOM 726 C C . CYS A 1 91 ? 3.193 10.661 9.450 1.00 75.75 91 CYS A C 1
ATOM 728 O O . CYS A 1 91 ? 3.221 9.585 10.072 1.00 75.75 91 CYS A O 1
ATOM 730 N N . SER A 1 92 ? 2.964 11.847 10.023 1.00 81.75 92 SER A N 1
ATOM 731 C CA . SER A 1 92 ? 2.683 12.009 11.452 1.00 81.75 92 SER A CA 1
ATOM 732 C C . SER A 1 92 ? 1.380 11.309 11.850 1.00 81.75 92 SER A C 1
ATOM 734 O O . SER A 1 92 ? 0.602 10.854 11.009 1.00 81.75 92 SER A O 1
ATOM 736 N N . GLU A 1 93 ? 1.142 11.177 13.155 1.00 83.88 93 GLU A N 1
ATOM 737 C CA . GLU A 1 93 ? -0.107 10.597 13.648 1.00 83.88 93 GLU A CA 1
ATOM 738 C C . GLU A 1 93 ? -1.310 11.458 13.244 1.00 83.88 93 GLU A C 1
ATOM 740 O O . GLU A 1 93 ? -2.307 10.945 12.740 1.00 83.88 93 GLU A O 1
ATOM 745 N N . GLU A 1 94 ? -1.171 12.772 13.394 1.00 86.06 94 GLU A N 1
ATOM 746 C CA . GLU A 1 94 ? -2.178 13.777 13.068 1.00 86.06 94 GLU A CA 1
ATOM 747 C C . GLU A 1 94 ? -2.493 13.779 11.570 1.00 86.06 94 GLU A C 1
ATOM 749 O O . GLU A 1 94 ? -3.654 13.644 11.190 1.00 86.06 94 GLU A O 1
ATOM 754 N N . GLU A 1 95 ? -1.467 13.821 10.716 1.00 89.81 95 GLU A N 1
ATOM 755 C CA . GLU A 1 95 ? -1.632 13.747 9.260 1.00 89.81 95 GLU A CA 1
ATOM 756 C C . GLU A 1 95 ? -2.312 12.437 8.831 1.00 89.81 95 GLU A C 1
ATOM 758 O O . GLU A 1 95 ? -3.118 12.409 7.895 1.00 89.81 95 GLU A O 1
ATOM 763 N N . PHE A 1 96 ? -2.013 11.327 9.516 1.00 91.25 96 PHE A N 1
ATOM 764 C CA . PHE A 1 96 ? -2.623 10.046 9.189 1.00 91.25 96 PHE A CA 1
ATOM 765 C C . PHE A 1 96 ? -4.091 9.985 9.630 1.00 91.25 96 PHE A C 1
ATOM 767 O O . PHE A 1 96 ? -4.922 9.455 8.890 1.00 91.25 96 PHE A O 1
ATOM 774 N N . ILE A 1 97 ? -4.432 10.561 10.787 1.00 90.69 97 ILE A N 1
ATOM 775 C CA . ILE A 1 97 ? -5.822 10.732 11.237 1.00 90.69 97 ILE A CA 1
ATOM 776 C C . ILE A 1 97 ? -6.598 11.619 10.258 1.00 90.69 97 ILE A C 1
ATOM 778 O O . ILE A 1 97 ? -7.694 11.246 9.840 1.00 90.69 97 ILE A O 1
ATOM 782 N N . GLU A 1 98 ? -6.026 12.742 9.824 1.00 93.69 98 GLU A N 1
ATOM 783 C CA . GLU A 1 98 ? -6.644 13.609 8.815 1.00 93.69 98 GLU A CA 1
ATOM 784 C C . GLU A 1 98 ? -6.905 12.855 7.506 1.00 93.69 98 GLU A C 1
ATOM 786 O O . GLU A 1 98 ? -7.983 12.973 6.917 1.00 93.69 98 GLU A O 1
ATOM 791 N N . LEU A 1 99 ? -5.957 12.021 7.069 1.00 95.19 99 LEU A N 1
ATOM 792 C CA . LEU A 1 99 ? -6.137 11.177 5.891 1.00 95.19 99 LEU A CA 1
ATOM 793 C C . LEU A 1 99 ? -7.248 10.132 6.090 1.00 95.19 99 LEU A C 1
ATOM 795 O O . LEU A 1 99 ? -8.030 9.905 5.163 1.00 95.19 99 LEU A O 1
ATOM 799 N N . ILE A 1 100 ? -7.336 9.508 7.271 1.00 94.75 100 ILE A N 1
ATOM 800 C CA . ILE A 1 100 ? -8.415 8.571 7.627 1.00 94.75 100 ILE A CA 1
ATOM 801 C C . ILE A 1 100 ? -9.770 9.267 7.494 1.00 94.75 100 ILE A C 1
ATOM 803 O O . ILE A 1 100 ? -10.638 8.774 6.771 1.00 94.75 100 ILE A O 1
ATOM 807 N N . GLU A 1 101 ? -9.946 10.422 8.132 1.00 94.56 101 GLU A N 1
ATOM 808 C CA . GLU A 1 101 ? -11.214 11.156 8.113 1.00 94.56 101 GLU A CA 1
ATOM 809 C C . GLU A 1 101 ? -11.559 11.680 6.714 1.00 94.56 101 GLU A C 1
ATOM 811 O O . GLU A 1 101 ? -12.711 11.587 6.271 1.00 94.56 101 GLU A O 1
ATOM 816 N N . ASN A 1 102 ? -10.558 12.139 5.956 1.00 95.88 102 ASN A N 1
ATOM 817 C CA . ASN A 1 102 ? -10.751 12.544 4.569 1.00 95.88 102 ASN A CA 1
ATOM 818 C C . ASN A 1 102 ? -11.268 11.383 3.706 1.00 95.88 102 ASN A C 1
ATOM 820 O O . ASN A 1 102 ? -12.252 11.564 2.988 1.00 95.88 102 ASN A O 1
ATOM 824 N N . MET A 1 103 ? -10.655 10.200 3.811 1.00 96.94 103 MET A N 1
ATOM 825 C CA . MET A 1 103 ? -11.056 9.012 3.049 1.00 96.94 103 MET A CA 1
ATOM 826 C C . MET A 1 103 ? -12.392 8.427 3.513 1.00 96.94 103 MET A C 1
ATOM 828 O O . MET A 1 103 ? -13.140 7.911 2.686 1.00 96.94 103 MET A O 1
ATOM 832 N N . ARG A 1 104 ? -12.729 8.522 4.804 1.00 94.75 104 ARG A N 1
ATOM 833 C CA . ARG A 1 104 ? -14.060 8.146 5.312 1.00 94.75 104 ARG A CA 1
ATOM 834 C C . ARG A 1 104 ? -15.159 9.026 4.728 1.00 94.75 104 ARG A C 1
ATOM 836 O O . ARG A 1 104 ? -16.229 8.523 4.405 1.00 94.75 104 ARG A O 1
ATOM 843 N N . THR A 1 105 ? -14.882 10.320 4.599 1.00 95.88 105 THR A N 1
ATOM 844 C CA . THR A 1 105 ? -15.872 11.315 4.172 1.00 95.88 105 THR A CA 1
ATOM 845 C C . THR A 1 105 ? -16.023 11.367 2.652 1.00 95.88 105 THR A C 1
ATOM 847 O O . THR A 1 105 ? -17.139 11.423 2.147 1.00 95.88 105 THR A O 1
ATOM 850 N N . HIS A 1 106 ? -14.912 11.330 1.913 1.00 96.25 106 HIS A N 1
ATOM 851 C CA . HIS A 1 106 ? -14.895 11.559 0.461 1.00 96.25 106 HIS A CA 1
ATOM 852 C C . HIS A 1 106 ? -14.624 10.290 -0.355 1.00 96.25 106 HIS A C 1
ATOM 854 O O . HIS A 1 106 ? -14.685 10.316 -1.584 1.00 96.25 106 HIS A O 1
ATOM 860 N N . GLY A 1 107 ? -14.320 9.173 0.307 1.00 95.56 107 GLY A N 1
ATOM 861 C CA . GLY A 1 107 ? -13.893 7.949 -0.353 1.00 95.56 107 GLY A CA 1
ATOM 862 C C . GLY A 1 107 ? -12.455 8.019 -0.871 1.00 95.56 107 GLY A C 1
ATOM 863 O O . GLY A 1 107 ? -11.685 8.940 -0.593 1.00 95.56 107 GLY A O 1
ATOM 864 N N . TYR A 1 108 ? -12.074 6.987 -1.621 1.00 96.38 108 TYR A N 1
ATOM 865 C CA . TYR A 1 108 ? -10.735 6.855 -2.177 1.00 96.38 108 TYR A CA 1
ATOM 866 C C . TYR A 1 108 ? -10.643 7.368 -3.616 1.00 96.38 108 TYR A C 1
ATOM 868 O O . TYR A 1 108 ? -11.189 6.769 -4.545 1.00 96.38 108 TYR A O 1
ATOM 876 N N . ASP A 1 109 ? -9.870 8.437 -3.798 1.00 94.44 109 ASP A N 1
ATOM 877 C CA . ASP A 1 109 ? -9.549 9.012 -5.103 1.00 94.44 109 ASP A CA 1
ATOM 878 C C . ASP A 1 109 ? -8.365 8.288 -5.767 1.00 94.44 109 ASP A C 1
ATOM 880 O O . ASP A 1 109 ? -7.200 8.681 -5.656 1.00 94.44 109 ASP A O 1
ATOM 884 N N . TRP A 1 110 ? -8.664 7.191 -6.460 1.00 93.12 110 TRP A N 1
ATOM 885 C CA . TRP A 1 110 ? -7.661 6.394 -7.169 1.00 93.12 110 TRP A CA 1
ATOM 886 C C . TRP A 1 110 ? -7.103 7.070 -8.427 1.00 93.12 110 TRP A C 1
ATOM 888 O O . TRP A 1 110 ? -6.061 6.633 -8.910 1.00 93.12 110 TRP A O 1
ATOM 898 N N . GLN A 1 111 ? -7.771 8.098 -8.959 1.00 90.69 111 GLN A N 1
ATOM 899 C CA . GLN A 1 111 ? -7.341 8.790 -10.176 1.00 90.69 111 GLN A CA 1
ATOM 900 C C . GLN A 1 111 ? -6.214 9.772 -9.865 1.00 90.69 111 GLN A C 1
ATOM 902 O O . GLN A 1 111 ? -5.180 9.748 -10.529 1.00 90.69 111 GLN A O 1
ATOM 907 N N . ASN A 1 112 ? -6.380 10.577 -8.812 1.00 91.06 112 ASN A N 1
ATOM 908 C CA . ASN A 1 112 ? -5.391 11.594 -8.448 1.00 91.06 112 ASN A CA 1
ATOM 909 C C . ASN A 1 112 ? -4.409 11.117 -7.370 1.00 91.06 112 ASN A C 1
ATOM 911 O O . ASN A 1 112 ? -3.295 11.633 -7.270 1.00 91.06 112 ASN A O 1
ATOM 915 N N . LYS A 1 113 ? -4.797 10.138 -6.541 1.00 92.25 113 LYS A N 1
ATOM 916 C CA . LYS A 1 113 ? -3.978 9.607 -5.434 1.00 92.25 113 LYS A CA 1
ATOM 917 C C . LYS A 1 113 ? -3.858 8.076 -5.507 1.00 92.25 113 LYS A C 1
ATOM 919 O O . LYS A 1 113 ? -4.191 7.369 -4.549 1.00 92.25 113 LYS A O 1
ATOM 924 N N . PRO A 1 114 ? -3.371 7.527 -6.630 1.00 95.00 114 PRO A N 1
ATOM 925 C CA . PRO A 1 114 ? -3.285 6.088 -6.844 1.00 95.00 114 PRO A CA 1
ATOM 926 C C . PRO A 1 114 ? -2.395 5.381 -5.809 1.00 95.00 114 PRO A C 1
ATOM 928 O O . PRO A 1 114 ? -1.430 5.927 -5.273 1.00 95.00 114 PRO A O 1
ATOM 931 N N . ILE A 1 115 ? -2.722 4.123 -5.529 1.00 97.12 115 ILE A N 1
ATOM 932 C CA . ILE A 1 115 ? -1.820 3.175 -4.879 1.00 97.12 115 ILE A CA 1
ATOM 933 C C . ILE A 1 115 ? -1.059 2.487 -6.002 1.00 97.12 115 ILE A C 1
ATOM 935 O O . ILE A 1 115 ? -1.670 1.868 -6.878 1.00 97.12 115 ILE A O 1
ATOM 939 N N . PHE A 1 116 ? 0.264 2.605 -5.985 1.00 97.31 116 PHE 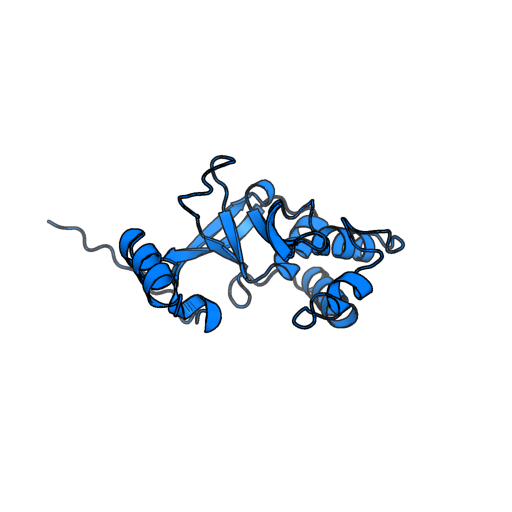A N 1
ATOM 940 C CA . PHE A 1 116 ? 1.110 2.021 -7.014 1.00 97.31 116 PHE A CA 1
ATOM 941 C C . PHE A 1 116 ? 1.645 0.670 -6.579 1.00 97.31 116 PHE A C 1
ATOM 943 O O . PHE A 1 116 ? 2.115 0.508 -5.452 1.00 97.31 116 PHE A O 1
ATOM 950 N N . VAL A 1 117 ? 1.603 -0.303 -7.485 1.00 97.19 117 VAL A N 1
ATOM 951 C CA . VAL A 1 117 ? 2.040 -1.669 -7.204 1.00 97.19 117 VAL A CA 1
ATOM 952 C C . VAL A 1 117 ? 2.842 -2.252 -8.358 1.00 97.19 117 VAL A C 1
ATOM 954 O O . VAL A 1 117 ? 2.663 -1.882 -9.514 1.00 97.19 117 VAL A O 1
ATOM 957 N N . PHE A 1 118 ? 3.706 -3.216 -8.064 1.00 95.62 118 PHE A N 1
ATOM 958 C CA . PHE A 1 118 ? 4.499 -3.930 -9.062 1.00 95.62 118 PHE A CA 1
ATOM 959 C C . PHE A 1 118 ? 4.646 -5.404 -8.694 1.00 95.62 118 PHE A C 1
ATOM 961 O O . PHE A 1 118 ? 4.431 -5.816 -7.553 1.00 95.62 118 PHE A O 1
ATOM 968 N N . ARG A 1 119 ? 5.047 -6.228 -9.666 1.00 93.31 119 ARG A N 1
ATOM 969 C CA . ARG A 1 119 ? 5.456 -7.614 -9.405 1.00 93.31 119 ARG A CA 1
ATOM 970 C C . ARG A 1 119 ? 6.963 -7.706 -9.306 1.00 93.31 119 ARG A C 1
ATOM 972 O O . ARG A 1 119 ? 7.685 -7.338 -10.233 1.00 93.31 119 ARG A O 1
ATOM 979 N N . HIS A 1 120 ? 7.443 -8.276 -8.207 1.00 87.44 120 HIS A N 1
ATOM 980 C CA . HIS A 1 120 ? 8.847 -8.620 -8.076 1.00 87.44 120 HIS A CA 1
ATOM 981 C C . HIS A 1 120 ? 9.077 -10.078 -8.480 1.00 87.44 120 HIS A C 1
ATOM 983 O O . HIS A 1 120 ? 8.644 -11.001 -7.797 1.00 87.44 120 HIS A O 1
ATOM 989 N N . TRP A 1 121 ? 9.814 -10.290 -9.571 1.00 83.25 121 TRP A N 1
ATOM 990 C CA . TRP A 1 121 ? 10.090 -11.625 -10.120 1.00 83.25 121 TRP A CA 1
ATOM 991 C C . TRP A 1 121 ? 10.723 -12.592 -9.098 1.00 83.25 121 TRP A C 1
ATOM 993 O O . TRP A 1 121 ? 10.385 -13.768 -9.086 1.00 83.25 121 TRP A O 1
ATOM 1003 N N . SER A 1 122 ? 11.592 -12.105 -8.200 1.00 82.94 122 SER A N 1
ATOM 1004 C CA . SER A 1 122 ? 12.247 -12.946 -7.181 1.00 82.94 122 SER A CA 1
ATOM 1005 C C . SER A 1 122 ? 11.389 -13.200 -5.934 1.00 82.94 122 SER A C 1
ATOM 1007 O O . SER A 1 122 ? 11.857 -13.834 -4.992 1.00 82.94 122 SER A O 1
ATOM 1009 N N . ARG A 1 123 ? 10.174 -12.641 -5.872 1.00 82.38 123 ARG A N 1
ATOM 1010 C CA . ARG A 1 123 ? 9.222 -12.835 -4.768 1.00 82.38 123 ARG A CA 1
ATOM 1011 C C . ARG A 1 123 ? 7.847 -13.231 -5.321 1.00 82.38 123 ARG A C 1
ATOM 1013 O O . ARG A 1 123 ? 6.871 -12.524 -5.082 1.00 82.38 123 ARG A O 1
ATOM 1020 N N . PRO A 1 124 ? 7.748 -14.347 -6.068 1.00 80.81 124 PRO A N 1
ATOM 1021 C CA . PRO A 1 124 ? 6.499 -14.733 -6.719 1.00 80.81 124 PRO A CA 1
ATOM 1022 C C . PRO A 1 124 ? 5.450 -15.283 -5.738 1.00 80.81 124 PRO A C 1
ATOM 1024 O O . PRO A 1 124 ? 4.301 -15.473 -6.128 1.00 80.81 124 PRO A O 1
ATOM 1027 N N . PHE A 1 125 ? 5.832 -15.547 -4.481 1.00 83.44 125 PHE A N 1
ATOM 1028 C CA . PHE A 1 125 ? 4.960 -16.135 -3.470 1.00 83.44 125 PHE A CA 1
ATOM 1029 C C . PHE A 1 125 ? 4.415 -15.102 -2.457 1.00 83.44 125 PHE A C 1
ATOM 1031 O O . PHE A 1 125 ? 5.168 -14.238 -1.983 1.00 83.44 125 PHE A O 1
ATOM 1038 N N . PRO A 1 126 ? 3.126 -15.223 -2.069 1.00 86.88 126 PRO A N 1
ATOM 1039 C CA . PRO A 1 126 ? 2.133 -16.148 -2.633 1.00 86.88 126 PRO A CA 1
ATOM 1040 C C . PRO A 1 126 ? 1.743 -15.783 -4.074 1.00 86.88 126 PRO A C 1
ATOM 1042 O O . PRO A 1 126 ? 1.863 -14.632 -4.485 1.00 86.88 126 PRO A O 1
ATOM 1045 N N . ILE A 1 127 ? 1.243 -16.763 -4.835 1.00 86.75 127 ILE A N 1
ATOM 1046 C CA . ILE A 1 127 ? 0.849 -16.561 -6.237 1.00 86.75 127 ILE A CA 1
ATOM 1047 C C . ILE A 1 127 ? -0.150 -15.399 -6.344 1.00 86.75 127 ILE A C 1
ATOM 1049 O O . ILE A 1 127 ? -1.124 -15.304 -5.583 1.00 86.75 127 ILE A O 1
ATOM 1053 N N . GLY A 1 128 ? 0.110 -14.514 -7.308 1.00 86.81 128 GLY A N 1
ATOM 1054 C CA . GLY A 1 128 ? -0.687 -13.313 -7.558 1.00 86.81 128 GLY A CA 1
ATOM 1055 C C . GLY A 1 128 ? -0.339 -12.126 -6.660 1.00 86.81 128 GLY A C 1
ATOM 1056 O O . GLY A 1 128 ? -1.053 -11.129 -6.709 1.00 86.81 128 GLY A O 1
ATOM 1057 N N . ARG A 1 129 ? 0.730 -12.220 -5.859 1.00 94.06 129 ARG A N 1
ATOM 1058 C CA . ARG A 1 129 ? 1.240 -11.127 -5.031 1.00 94.06 129 ARG A CA 1
ATOM 1059 C C . ARG A 1 129 ? 1.661 -9.913 -5.858 1.00 94.06 129 ARG A C 1
ATOM 1061 O O . ARG A 1 129 ? 2.302 -10.040 -6.902 1.00 94.06 129 ARG A O 1
ATOM 1068 N N . TRP A 1 130 ? 1.369 -8.747 -5.300 1.00 96.25 130 TRP A N 1
ATOM 1069 C CA . TRP A 1 130 ? 1.866 -7.452 -5.731 1.00 96.25 130 TRP A CA 1
ATOM 1070 C C . TRP A 1 130 ? 2.550 -6.755 -4.558 1.00 96.25 130 TRP A C 1
ATOM 1072 O O . TRP A 1 130 ? 2.033 -6.757 -3.441 1.00 96.25 130 TRP A O 1
ATOM 1082 N N . ASP A 1 131 ? 3.706 -6.159 -4.819 1.00 96.00 131 ASP A N 1
ATOM 1083 C CA . ASP A 1 131 ? 4.403 -5.315 -3.858 1.00 96.00 131 ASP A CA 1
ATOM 1084 C C . ASP A 1 131 ? 3.965 -3.862 -4.073 1.00 96.00 131 ASP A C 1
ATOM 1086 O O . ASP A 1 131 ? 3.938 -3.372 -5.203 1.00 96.00 131 ASP A O 1
ATOM 1090 N N . VAL A 1 132 ? 3.600 -3.183 -2.991 1.00 96.19 132 VAL A N 1
ATOM 1091 C CA . VAL A 1 132 ? 3.197 -1.776 -2.993 1.00 96.19 132 VAL A CA 1
ATOM 1092 C C . VAL A 1 132 ? 4.451 -0.911 -3.070 1.00 96.19 132 VAL A C 1
ATOM 1094 O O . VAL A 1 132 ? 5.382 -1.091 -2.284 1.00 96.19 132 VAL A O 1
ATOM 1097 N N . ALA A 1 133 ? 4.479 -0.004 -4.041 1.00 94.81 133 ALA A N 1
ATOM 1098 C CA . ALA A 1 133 ? 5.555 0.957 -4.253 1.00 94.81 133 ALA A CA 1
ATOM 1099 C C . ALA A 1 133 ? 5.262 2.313 -3.599 1.00 94.81 133 ALA A C 1
ATOM 1101 O O . ALA A 1 133 ? 6.185 2.961 -3.119 1.00 94.81 133 ALA A O 1
ATOM 1102 N N . ASP A 1 134 ? 3.991 2.723 -3.580 1.00 93.50 134 ASP A N 1
ATOM 1103 C CA . ASP A 1 134 ? 3.522 3.963 -2.958 1.00 93.50 134 ASP A CA 1
ATOM 1104 C C . ASP A 1 134 ? 2.041 3.850 -2.549 1.00 93.50 134 ASP A C 1
ATOM 1106 O O . ASP A 1 134 ? 1.290 3.035 -3.095 1.00 93.50 134 ASP A O 1
ATOM 1110 N N . GLY A 1 135 ? 1.611 4.687 -1.603 1.00 93.75 135 GLY A N 1
ATOM 1111 C CA . GLY A 1 135 ? 0.235 4.739 -1.109 1.00 93.75 135 GLY A CA 1
ATOM 1112 C C . GLY A 1 135 ? -0.048 3.798 0.061 1.00 93.75 135 GLY A C 1
ATOM 1113 O O . GLY A 1 135 ? -1.186 3.365 0.239 1.00 93.75 135 GLY A O 1
ATOM 1114 N N . PHE A 1 136 ? 0.968 3.483 0.867 1.00 92.31 136 PHE A N 1
ATOM 1115 C CA . PHE A 1 136 ? 0.872 2.566 2.009 1.00 92.31 136 PHE A CA 1
ATOM 1116 C C . PHE A 1 136 ? -0.232 2.952 3.003 1.00 92.31 136 PHE A C 1
ATOM 1118 O O . PHE A 1 136 ? -1.055 2.108 3.359 1.00 92.31 136 PHE A O 1
ATOM 1125 N N . HIS A 1 137 ? -0.292 4.228 3.400 1.00 94.06 137 HIS A N 1
ATOM 1126 C CA . HIS A 1 137 ? -1.314 4.762 4.306 1.00 94.06 137 HIS A CA 1
ATOM 1127 C C . HIS A 1 137 ? -2.723 4.626 3.724 1.00 94.06 137 HIS A C 1
ATOM 1129 O O . HIS A 1 137 ? -3.612 4.101 4.387 1.00 94.06 137 HIS A O 1
ATOM 1135 N N . ARG A 1 138 ? -2.910 4.991 2.449 1.00 96.38 138 ARG A N 1
ATOM 1136 C CA . ARG A 1 138 ? -4.196 4.858 1.738 1.00 96.38 138 ARG A CA 1
ATOM 1137 C C . ARG A 1 138 ? -4.665 3.404 1.705 1.00 96.38 138 ARG A C 1
ATOM 1139 O O . ARG A 1 138 ? -5.825 3.113 1.987 1.00 96.38 138 ARG A O 1
ATOM 1146 N N . LEU A 1 139 ? -3.751 2.478 1.416 1.00 97.62 139 LEU A N 1
ATOM 1147 C CA . LEU A 1 139 ? -4.059 1.052 1.406 1.00 97.62 139 LEU A CA 1
ATOM 1148 C C . LEU A 1 139 ? -4.441 0.529 2.799 1.00 97.62 139 LEU A C 1
ATOM 1150 O O . LEU A 1 139 ? -5.375 -0.265 2.919 1.00 97.62 139 LEU A O 1
ATOM 1154 N N . ALA A 1 140 ? -3.735 0.967 3.844 1.00 96.06 140 ALA A N 1
ATOM 1155 C CA . ALA A 1 140 ? -4.039 0.602 5.224 1.00 96.06 140 ALA A CA 1
ATOM 1156 C C . ALA A 1 140 ? -5.447 1.048 5.638 1.00 96.06 140 ALA A C 1
ATOM 1158 O O . ALA A 1 140 ? -6.175 0.260 6.242 1.00 96.06 140 ALA A O 1
ATOM 1159 N N . ILE A 1 141 ? -5.837 2.270 5.265 1.00 97.12 141 ILE A N 1
ATOM 1160 C CA . ILE A 1 141 ? -7.166 2.827 5.542 1.00 97.12 141 ILE A CA 1
ATOM 1161 C C . ILE A 1 141 ? -8.245 2.008 4.842 1.00 97.12 141 ILE A C 1
ATOM 1163 O O . ILE A 1 141 ? -9.178 1.555 5.496 1.00 97.12 141 ILE A O 1
ATOM 1167 N N . LEU A 1 142 ? -8.097 1.742 3.541 1.00 98.00 142 LEU A N 1
ATOM 1168 C CA . LEU A 1 142 ? -9.052 0.921 2.784 1.00 98.00 142 LEU A CA 1
ATOM 1169 C C . LEU A 1 142 ? -9.228 -0.466 3.406 1.00 98.00 142 LEU A C 1
ATOM 1171 O O . LEU A 1 142 ? -10.348 -0.929 3.616 1.00 98.00 142 LEU A O 1
ATOM 1175 N N . ALA A 1 143 ? -8.117 -1.113 3.757 1.00 97.19 143 ALA A N 1
ATOM 1176 C CA . ALA A 1 143 ? -8.143 -2.402 4.434 1.00 97.19 143 ALA A CA 1
ATOM 1177 C C . ALA A 1 143 ? -8.869 -2.326 5.792 1.00 97.19 143 ALA A C 1
ATOM 1179 O O . ALA A 1 143 ? -9.623 -3.239 6.133 1.00 97.19 143 ALA A O 1
ATOM 1180 N N . ALA A 1 144 ? -8.657 -1.253 6.559 1.00 96.00 144 ALA A N 1
ATOM 1181 C CA . ALA A 1 144 ? -9.284 -1.024 7.860 1.00 96.00 144 ALA A CA 1
ATOM 1182 C C . ALA A 1 144 ? -10.783 -0.692 7.762 1.00 96.00 144 ALA A C 1
ATOM 1184 O O . ALA A 1 144 ? -11.550 -1.125 8.619 1.00 96.00 144 ALA A O 1
ATOM 1185 N N . LEU A 1 145 ? -11.210 -0.020 6.688 1.00 96.44 145 LEU A N 1
ATOM 1186 C CA . LEU A 1 145 ? -12.620 0.202 6.342 1.00 96.44 145 LEU A CA 1
ATOM 1187 C C . LEU A 1 145 ? -13.334 -1.083 5.886 1.00 96.44 145 LEU A C 1
ATOM 1189 O O . LEU A 1 145 ? -14.550 -1.089 5.720 1.00 96.44 145 LEU A O 1
ATOM 1193 N N . GLY A 1 146 ? -12.601 -2.189 5.724 1.00 96.25 146 GLY A N 1
ATOM 1194 C CA . GLY A 1 146 ? -13.159 -3.499 5.395 1.00 96.25 146 GLY A CA 1
ATOM 1195 C C . GLY A 1 146 ? -13.189 -3.818 3.902 1.00 96.25 146 GLY A C 1
ATOM 1196 O O . GLY A 1 146 ? -13.680 -4.892 3.533 1.00 96.25 146 GLY A O 1
ATOM 1197 N N . GLU A 1 147 ? -12.615 -2.953 3.062 1.00 97.56 147 GLU A N 1
ATOM 1198 C CA . GLU A 1 147 ? -12.540 -3.169 1.622 1.00 97.56 147 GLU A CA 1
ATOM 1199 C C . GLU A 1 147 ? -11.830 -4.483 1.292 1.00 97.56 147 GLU A C 1
ATOM 1201 O O . GLU A 1 147 ? -10.857 -4.896 1.933 1.00 97.56 147 GLU A O 1
ATOM 1206 N N . LYS A 1 148 ? -12.331 -5.178 0.271 1.00 97.56 148 LYS A N 1
ATOM 1207 C CA . LYS A 1 148 ? -11.739 -6.444 -0.203 1.00 97.56 148 LYS A CA 1
ATOM 1208 C C . LYS A 1 148 ? -10.933 -6.262 -1.474 1.00 97.56 148 LYS A C 1
ATOM 1210 O O . LYS A 1 148 ? -9.993 -7.021 -1.724 1.00 97.56 148 LYS A O 1
ATOM 1215 N N . LYS A 1 149 ? -11.297 -5.259 -2.267 1.00 97.88 149 LYS A N 1
ATOM 1216 C CA . LYS A 1 149 ? -10.702 -4.951 -3.559 1.00 97.88 149 LYS A CA 1
ATOM 1217 C C . LYS A 1 149 ? -10.371 -3.470 -3.629 1.00 97.88 149 LYS A C 1
ATOM 1219 O O . LYS A 1 149 ? -11.050 -2.656 -3.023 1.00 97.88 149 LYS A O 1
ATOM 1224 N N . VAL A 1 150 ? -9.338 -3.132 -4.386 1.00 97.81 150 VAL A N 1
ATOM 1225 C CA . VAL A 1 150 ? -8.883 -1.750 -4.561 1.00 97.81 150 VAL A CA 1
ATOM 1226 C C . VAL A 1 150 ? -8.407 -1.541 -5.990 1.00 97.81 150 VAL A C 1
ATOM 1228 O O . VAL A 1 150 ? -7.842 -2.454 -6.599 1.00 97.81 150 VAL A O 1
ATOM 1231 N N . LYS A 1 151 ? -8.659 -0.349 -6.538 1.00 97.75 151 LYS A N 1
ATOM 1232 C CA . LYS A 1 151 ? -8.110 0.066 -7.829 1.00 97.75 151 LYS A CA 1
ATOM 1233 C C . LYS A 1 151 ? -6.692 0.603 -7.628 1.00 97.75 151 LYS A C 1
ATOM 1235 O O . LYS A 1 151 ? -6.477 1.467 -6.787 1.00 97.75 151 LYS A O 1
ATOM 1240 N N . VAL A 1 152 ? -5.731 0.046 -8.358 1.00 97.31 152 VAL A N 1
ATOM 1241 C CA . VAL A 1 152 ? -4.293 0.313 -8.202 1.00 97.31 152 VAL A CA 1
ATOM 1242 C C . VAL A 1 152 ? -3.654 0.608 -9.548 1.00 97.31 152 VAL A C 1
ATOM 1244 O O . VAL A 1 152 ? -4.080 0.061 -10.568 1.00 97.31 152 VAL A O 1
ATOM 1247 N N . GLY A 1 153 ? -2.617 1.441 -9.545 1.00 96.81 153 GLY A N 1
ATOM 1248 C CA . GLY A 1 153 ? -1.774 1.679 -10.709 1.00 96.81 153 GLY A CA 1
ATOM 1249 C C . GLY A 1 153 ? -0.663 0.637 -10.793 1.00 96.81 153 GLY A C 1
ATOM 1250 O O . GLY A 1 153 ? 0.131 0.487 -9.862 1.00 96.81 153 GLY A O 1
ATOM 1251 N N . ILE A 1 154 ? -0.599 -0.091 -11.903 1.00 96.38 154 ILE A N 1
ATOM 1252 C CA . ILE A 1 154 ? 0.445 -1.082 -12.151 1.00 96.38 154 ILE A CA 1
ATOM 1253 C C . ILE A 1 154 ? 1.695 -0.396 -12.672 1.00 96.38 154 ILE A C 1
ATOM 1255 O O . ILE A 1 154 ? 1.654 0.360 -13.641 1.00 96.38 154 ILE A O 1
ATOM 1259 N N . LEU A 1 155 ? 2.820 -0.731 -12.053 1.00 95.94 155 LEU A N 1
ATOM 1260 C CA . LEU A 1 155 ? 4.144 -0.330 -12.480 1.00 95.94 155 LEU A CA 1
ATOM 1261 C C . LEU A 1 155 ? 4.887 -1.501 -13.117 1.00 95.94 155 LEU A C 1
ATOM 1263 O O . LEU A 1 155 ? 4.853 -2.640 -12.631 1.00 95.94 155 LEU A O 1
ATOM 1267 N N . ARG A 1 156 ? 5.639 -1.191 -14.169 1.00 93.56 156 ARG A N 1
ATOM 1268 C CA . ARG A 1 156 ? 6.592 -2.102 -14.805 1.00 93.56 156 ARG A CA 1
ATOM 1269 C C . ARG A 1 156 ? 7.995 -1.532 -14.732 1.00 93.56 156 ARG A C 1
ATOM 1271 O O . ARG A 1 156 ? 8.191 -0.325 -14.804 1.00 93.56 156 ARG A O 1
ATOM 1278 N N . TYR A 1 157 ? 8.980 -2.413 -14.589 1.00 91.25 157 TYR A N 1
ATOM 1279 C CA . TYR A 1 157 ? 10.380 -2.006 -14.612 1.00 91.25 157 TYR A CA 1
ATOM 1280 C C . TYR A 1 157 ? 10.758 -1.484 -16.000 1.00 91.25 157 TYR A C 1
ATOM 1282 O O . TYR A 1 157 ? 10.515 -2.169 -16.993 1.00 91.25 157 TYR A O 1
ATOM 1290 N N . LYS A 1 158 ? 11.410 -0.318 -16.056 1.00 89.00 158 LYS A N 1
ATOM 1291 C CA . LYS A 1 158 ? 12.027 0.213 -17.285 1.00 89.00 158 LYS A CA 1
ATOM 1292 C C . LYS A 1 158 ? 13.180 -0.664 -17.768 1.00 89.00 158 LYS A C 1
ATOM 1294 O O . LYS A 1 158 ? 13.387 -0.825 -18.964 1.00 89.00 158 LYS A O 1
ATOM 1299 N N . HIS A 1 159 ? 13.916 -1.232 -16.817 1.00 85.69 159 HIS A N 1
ATOM 1300 C CA . HIS A 1 159 ? 15.129 -1.998 -17.067 1.00 85.69 159 HIS A CA 1
ATOM 1301 C C . HIS A 1 159 ? 14.905 -3.498 -16.911 1.00 85.69 159 HIS A C 1
ATOM 1303 O O . HIS A 1 159 ? 14.201 -3.962 -16.002 1.00 85.69 159 HIS A O 1
ATOM 1309 N N . SER A 1 160 ? 15.576 -4.271 -17.765 1.00 80.81 160 SER A N 1
ATOM 1310 C CA . SER A 1 160 ? 15.546 -5.729 -17.678 1.00 80.81 160 SER A CA 1
ATOM 1311 C C . SER A 1 160 ? 16.130 -6.218 -16.346 1.00 80.81 160 SER A C 1
ATOM 1313 O O . SER A 1 160 ? 16.818 -5.499 -15.615 1.00 80.81 160 SER A O 1
ATOM 1315 N N . PHE A 1 161 ? 15.858 -7.473 -15.983 1.00 76.81 161 PHE A N 1
ATOM 1316 C CA . PHE A 1 161 ? 16.435 -8.043 -14.765 1.00 76.81 161 PHE A CA 1
ATOM 1317 C C . PHE A 1 161 ? 17.976 -7.998 -14.764 1.00 76.81 161 PHE A C 1
ATOM 1319 O O . PHE A 1 161 ? 18.575 -7.620 -13.756 1.00 76.81 161 PHE A O 1
ATOM 1326 N N . ILE A 1 162 ? 18.600 -8.307 -15.905 1.00 74.75 162 ILE A N 1
ATOM 1327 C CA . ILE A 1 162 ? 20.060 -8.308 -16.066 1.00 74.75 162 ILE A CA 1
ATOM 1328 C C . ILE A 1 162 ? 20.625 -6.897 -15.865 1.00 74.75 162 ILE A C 1
ATOM 1330 O O . ILE A 1 162 ? 21.606 -6.720 -15.144 1.00 74.75 162 ILE A O 1
ATOM 1334 N N . GLU A 1 163 ? 19.995 -5.883 -16.456 1.00 79.25 163 GLU A N 1
ATOM 1335 C CA . GLU A 1 163 ? 20.409 -4.483 -16.305 1.00 79.25 163 GLU A CA 1
ATOM 1336 C C . GLU A 1 163 ? 20.323 -4.008 -14.854 1.00 79.25 163 GLU A C 1
ATOM 1338 O O . GLU A 1 163 ? 21.259 -3.384 -14.348 1.00 79.25 163 GLU A O 1
ATOM 1343 N N . ARG A 1 164 ? 19.240 -4.358 -14.151 1.00 76.69 164 ARG A N 1
ATOM 1344 C CA . ARG A 1 164 ? 19.079 -4.029 -12.726 1.00 76.69 164 ARG A CA 1
ATOM 1345 C C . ARG A 1 164 ? 20.149 -4.691 -11.861 1.00 76.69 164 ARG A C 1
ATOM 1347 O O . ARG A 1 164 ? 20.653 -4.065 -10.930 1.00 76.69 164 ARG A O 1
ATOM 1354 N N . LEU A 1 165 ? 20.519 -5.936 -12.168 1.00 76.50 165 LEU A N 1
ATOM 1355 C CA . LEU A 1 165 ? 21.586 -6.636 -11.455 1.00 76.50 165 LEU A CA 1
ATOM 1356 C C . LEU A 1 165 ? 22.949 -5.972 -11.695 1.00 76.50 165 LEU A C 1
ATOM 1358 O O . LEU A 1 165 ? 23.675 -5.721 -10.734 1.00 76.50 165 LEU A O 1
ATOM 1362 N N . LYS A 1 166 ? 23.264 -5.617 -12.949 1.00 77.69 166 LYS A N 1
ATOM 1363 C CA . LYS A 1 166 ? 24.496 -4.894 -13.300 1.00 77.69 166 LYS A CA 1
ATOM 1364 C C . LYS A 1 166 ? 24.597 -3.572 -12.539 1.00 77.69 166 LYS A C 1
ATOM 1366 O O . LYS A 1 166 ? 25.609 -3.338 -11.887 1.00 77.69 166 LYS A O 1
ATOM 1371 N N . ARG A 1 167 ? 23.544 -2.745 -12.528 1.00 74.50 167 ARG A N 1
ATOM 1372 C CA . ARG A 1 167 ? 23.545 -1.465 -11.788 1.00 74.50 167 ARG A CA 1
ATOM 1373 C C . ARG A 1 167 ? 23.88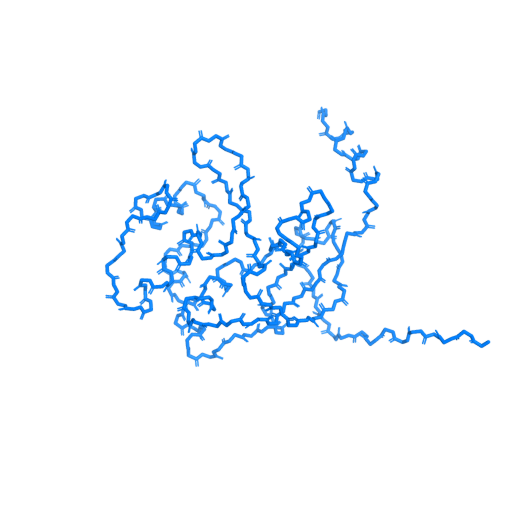1 -1.635 -10.305 1.00 74.50 167 ARG A C 1
ATOM 1375 O O . ARG A 1 167 ? 24.701 -0.890 -9.784 1.00 74.50 167 ARG A O 1
ATOM 1382 N N . ARG A 1 168 ? 23.335 -2.658 -9.638 1.00 70.19 168 ARG A N 1
ATOM 1383 C CA . ARG A 1 168 ? 23.655 -2.942 -8.224 1.00 70.19 168 ARG A CA 1
ATOM 1384 C C . ARG A 1 168 ? 25.116 -3.322 -7.984 1.00 70.19 168 ARG A C 1
ATOM 1386 O O . ARG A 1 168 ? 25.626 -3.067 -6.899 1.00 70.19 168 ARG A O 1
ATOM 1393 N N . LEU A 1 169 ? 25.770 -3.945 -8.963 1.00 70.06 169 LEU A N 1
ATOM 1394 C CA . LEU A 1 169 ? 27.185 -4.309 -8.879 1.00 70.06 169 LEU A CA 1
ATOM 1395 C C . LEU A 1 169 ? 28.097 -3.103 -9.143 1.00 70.06 169 LEU A C 1
ATOM 1397 O O . LEU A 1 169 ? 29.109 -2.956 -8.467 1.00 70.06 169 LEU A O 1
ATOM 1401 N N . TYR A 1 170 ? 27.721 -2.221 -10.073 1.00 61.50 170 TYR A N 1
ATOM 1402 C CA . TYR A 1 170 ? 28.502 -1.023 -10.403 1.00 61.50 170 TYR A CA 1
ATOM 1403 C C . TYR A 1 170 ? 28.339 0.120 -9.386 1.00 61.50 170 TYR A C 1
ATOM 1405 O O . TYR A 1 170 ? 29.289 0.867 -9.178 1.00 61.50 170 TYR A O 1
ATOM 1413 N N . CYS A 1 171 ? 27.193 0.228 -8.705 1.00 52.28 171 CYS A N 1
ATOM 1414 C CA . CYS A 1 171 ? 26.945 1.227 -7.652 1.00 52.28 171 CYS A CA 1
ATOM 1415 C C . CYS A 1 171 ? 27.394 0.782 -6.243 1.00 52.28 171 CYS A C 1
ATOM 1417 O O . CYS A 1 171 ? 27.016 1.408 -5.260 1.00 52.28 171 CYS A O 1
ATOM 1419 N N . ARG A 1 172 ? 28.164 -0.310 -6.121 1.00 45.44 172 ARG A N 1
ATOM 1420 C CA . ARG A 1 172 ? 28.753 -0.795 -4.855 1.00 45.44 172 ARG A CA 1
ATOM 1421 C C . ARG A 1 172 ? 30.201 -0.314 -4.631 1.00 45.44 172 ARG A C 1
ATOM 1423 O O . ARG A 1 172 ? 30.957 -0.987 -3.935 1.00 45.44 172 ARG A O 1
ATOM 1430 N N . LYS A 1 173 ? 30.581 0.814 -5.236 1.00 37.44 173 LYS A N 1
ATOM 1431 C CA . LYS A 1 173 ? 31.839 1.522 -4.960 1.00 37.44 173 LYS A CA 1
ATOM 1432 C C . LYS A 1 173 ? 31.582 2.712 -4.055 1.00 37.44 173 LYS A C 1
ATOM 1434 O O . LYS A 1 173 ? 30.586 3.414 -4.328 1.00 37.44 173 LYS A O 1
#

Foldseek 3Di:
DDPDPPDPPDPDDDDDPVQVVWKDWDDKDKDFLQQEWEWDQDPPPRDTDIDRLCLFQLLLLLLCLVVVHDACAHVVGRGVQRVCVVVVVDDDSVRLSVVLVCCVVPNDDCPRQFFEWEDDPVCCPPPSHIYTPDDSNVSSSCVSVVHGMDIHTYIDTPDDPVVVVVVVVVVPD

Secondary structure (DSSP, 8-state):
----------TT-PPPHHHHTTEEEEEEEEEEGGGEEEEEE-TTT-PEEEEEGGGSHHHHHHHHHHHT-----BTTBSSHHHHHHHSTTSPPHHHHHHHHHHHHHH---TTTSPPEEE--TT--PSTT-EEEEE-HHHHHHHHHTT-SEEEEEEEEESS-HHHHHHHHHHT--

Sequence (173 aa):
MMNSLQFCEEPGLVLPEFLSSDFYFDQFITVNIEKLYVGLLSASDGKVMYLPIFKTPHYHFAKNAISGGAAGPITGYESYKDYAYRNRHMCSEEEFIELIENMRTHGYDWQNKPIFVFRHWSRPFPIGRWDVADGFHRLAILAALGEKKVKVGILRYKHSFIERLKRRLYCRK